Protein AF-A0A151IZ54-F1 (afdb_monomer_lite)

Secondary structure (DSSP, 8-state):
--TT--TTS-----S--BPPPHHHHHHSTT--TT--B-TTGGGS-GGGS-----PPPPP---------------------HHHHHHHHHHHHHHHHHHHHH-TT--HHHHHHHHTTS-TTS-HHHHHHHTT--HHHHHHHHHHHHHH-TTPPPPPPP-PPPPHHHHHHHHHHHH-TTT--

Radius of gyration: 32.18 Å; chains: 1; bounding box: 89×43×93 Å

Structure (mmCIF, N/CA/C/O backbone):
data_AF-A0A151IZ54-F1
#
_entry.id   AF-A0A151IZ54-F1
#
loop_
_atom_site.group_PDB
_atom_site.id
_atom_site.type_symbol
_atom_site.label_atom_id
_atom_site.label_alt_id
_atom_site.label_comp_id
_atom_site.label_asym_id
_atom_site.label_entity_id
_atom_site.label_seq_id
_atom_site.pdbx_PDB_ins_code
_atom_site.Cartn_x
_atom_site.Cartn_y
_atom_site.Cartn_z
_atom_site.occupancy
_atom_site.B_iso_or_equiv
_atom_site.auth_seq_id
_atom_site.auth_comp_id
_atom_site.auth_asym_id
_atom_site.auth_atom_id
_atom_site.pdbx_PDB_model_num
ATOM 1 N N . ALA A 1 1 ? -45.814 5.747 7.451 1.00 55.69 1 ALA A N 1
ATOM 2 C CA . ALA A 1 1 ? -45.753 7.169 7.862 1.00 55.69 1 ALA A CA 1
ATOM 3 C C . ALA A 1 1 ? -44.354 7.478 8.392 1.00 55.69 1 ALA A C 1
ATOM 5 O O . ALA A 1 1 ? -43.689 6.536 8.807 1.00 55.69 1 ALA A O 1
ATOM 6 N N . ASN A 1 2 ? -43.888 8.735 8.336 1.00 57.88 2 ASN A N 1
ATOM 7 C CA . ASN A 1 2 ? -42.573 9.095 8.877 1.00 57.88 2 ASN A CA 1
ATOM 8 C C . ASN A 1 2 ? -42.597 8.978 10.417 1.00 57.88 2 ASN A C 1
ATOM 10 O O . ASN A 1 2 ? -43.407 9.673 11.030 1.00 57.88 2 ASN A O 1
ATOM 14 N N . PRO A 1 3 ? -41.758 8.117 11.016 1.00 58.62 3 PRO A N 1
ATOM 15 C CA . PRO A 1 3 ? -41.703 7.889 12.458 1.00 58.62 3 PRO A CA 1
ATOM 16 C C . PRO A 1 3 ? -41.292 9.123 13.283 1.00 58.62 3 PRO A C 1
ATOM 18 O O . PRO A 1 3 ? -41.660 9.229 14.443 1.00 58.62 3 PRO A O 1
ATOM 21 N N . PHE A 1 4 ? -40.587 10.090 12.690 1.00 63.47 4 PHE A N 1
ATOM 22 C CA . PHE A 1 4 ? -40.070 11.279 13.384 1.00 63.47 4 PHE A CA 1
ATOM 23 C C . PHE A 1 4 ? -41.058 12.458 13.420 1.00 63.47 4 PHE A C 1
ATOM 25 O O . PHE A 1 4 ? -40.652 13.616 13.353 1.00 63.47 4 PHE A O 1
ATOM 32 N N . LYS A 1 5 ? -42.368 12.194 13.447 1.00 59.69 5 LYS A N 1
ATOM 33 C CA . LYS A 1 5 ? -43.366 13.261 13.602 1.00 59.69 5 LYS A CA 1
ATOM 34 C C . LYS A 1 5 ? -43.354 13.752 15.053 1.00 59.69 5 LYS A C 1
ATOM 36 O O . LYS A 1 5 ? -43.977 13.129 15.904 1.00 59.69 5 LYS A O 1
ATOM 41 N N . LEU A 1 6 ? -42.670 14.860 15.326 1.00 58.03 6 LEU A N 1
ATOM 42 C CA . LEU A 1 6 ? -42.892 15.621 16.556 1.00 58.03 6 LEU A CA 1
ATOM 43 C C . LEU A 1 6 ? -44.247 16.338 16.462 1.00 58.03 6 LEU A C 1
ATOM 45 O O . LEU A 1 6 ? -44.642 16.774 15.381 1.00 58.03 6 LEU A O 1
ATOM 49 N N . SER A 1 7 ? -44.964 16.431 17.586 1.00 51.50 7 SER A N 1
ATOM 50 C CA . SER A 1 7 ? -46.343 16.948 17.653 1.00 51.50 7 SER A CA 1
ATOM 51 C C . SER A 1 7 ? -46.488 18.406 17.191 1.00 51.50 7 SER A C 1
ATOM 53 O O . SER A 1 7 ? -47.589 18.820 16.837 1.00 51.50 7 SER A O 1
ATOM 55 N N . GLU A 1 8 ? -45.398 19.176 17.179 1.00 52.22 8 GLU A N 1
ATOM 56 C CA . GLU A 1 8 ? -45.403 20.618 16.889 1.00 52.22 8 GLU A CA 1
ATOM 57 C C . GLU A 1 8 ? -44.803 20.981 15.521 1.00 52.22 8 GLU A C 1
ATOM 59 O O . GLU A 1 8 ? -44.918 22.119 15.069 1.00 52.22 8 GLU A O 1
ATOM 64 N N . GLU A 1 9 ? -44.209 20.022 14.807 1.00 56.72 9 GLU A N 1
ATOM 65 C CA . GLU A 1 9 ? -43.629 20.276 13.490 1.00 56.72 9 GLU A CA 1
ATOM 66 C C . GLU A 1 9 ? -44.530 19.743 12.378 1.00 56.72 9 GLU A C 1
ATOM 68 O O . GLU A 1 9 ? -45.134 18.673 12.488 1.00 56.72 9 GLU A O 1
ATOM 73 N N . LYS A 1 10 ? -44.593 20.471 11.250 1.00 52.53 10 LYS A N 1
ATOM 74 C CA . LYS A 1 10 ? -45.197 19.970 10.007 1.00 52.53 10 LYS A CA 1
ATOM 75 C C . LYS A 1 10 ? -44.484 18.672 9.634 1.00 52.53 10 LYS A C 1
ATOM 77 O O . LYS A 1 10 ? -43.422 18.705 9.011 1.00 52.53 10 LYS A O 1
ATOM 82 N N . GLY A 1 11 ? -45.071 17.544 10.040 1.00 52.69 11 GLY A N 1
ATOM 83 C CA . GLY A 1 11 ? -44.517 16.215 9.841 1.00 52.69 11 GLY A CA 1
ATOM 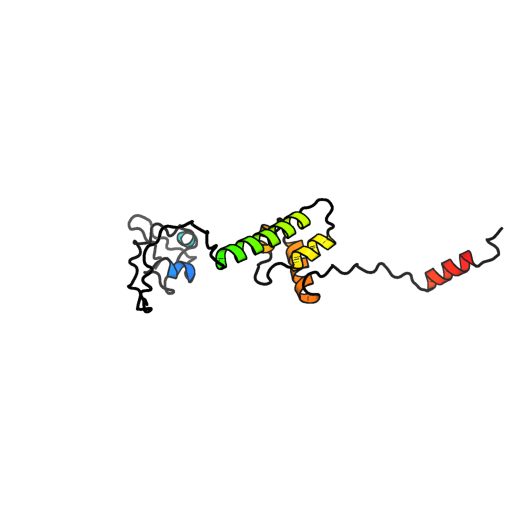84 C C . GLY A 1 11 ? -43.977 16.086 8.426 1.00 52.69 11 GLY A C 1
ATOM 85 O O . GLY A 1 11 ? -44.678 16.406 7.468 1.00 52.69 11 GLY A O 1
ATOM 86 N N . HIS A 1 12 ? -42.713 15.679 8.297 1.00 58.66 12 HIS A N 1
ATOM 87 C CA . HIS A 1 12 ? -42.009 15.670 7.019 1.00 58.66 12 HIS A CA 1
ATOM 88 C C . HIS A 1 12 ? -42.594 14.607 6.076 1.00 58.66 12 HIS A C 1
ATOM 90 O O . HIS A 1 12 ? -42.088 13.487 5.969 1.00 58.66 12 HIS A O 1
ATOM 96 N N . ILE A 1 13 ? -43.690 14.972 5.414 1.00 56.09 13 ILE A N 1
ATOM 97 C CA . ILE A 1 13 ? -44.349 14.249 4.334 1.00 56.09 13 ILE A CA 1
ATOM 98 C C . ILE A 1 13 ? -43.748 14.818 3.049 1.00 56.09 13 ILE A C 1
ATOM 100 O O . ILE A 1 13 ? -44.024 15.951 2.668 1.00 56.09 13 ILE A O 1
ATOM 104 N N . GLY A 1 14 ? -42.850 14.065 2.421 1.00 57.16 14 GLY A N 1
ATOM 105 C CA . GLY A 1 14 ? -42.155 14.485 1.205 1.00 57.16 14 GLY A CA 1
ATOM 106 C C . GLY A 1 14 ? -42.140 13.374 0.164 1.00 57.16 14 GLY A C 1
ATOM 107 O O . GLY A 1 14 ? -42.321 12.211 0.503 1.00 57.16 14 GLY A O 1
ATOM 108 N N . ARG A 1 15 ? -41.904 13.733 -1.102 1.00 57.47 15 ARG A N 1
ATOM 109 C CA . ARG A 1 15 ? -41.846 12.799 -2.244 1.00 57.47 15 ARG A CA 1
ATOM 110 C C . ARG A 1 15 ? -40.668 11.806 -2.165 1.00 57.47 15 ARG A C 1
ATOM 112 O O . ARG A 1 15 ? -40.743 10.736 -2.752 1.00 57.47 15 ARG A O 1
ATOM 119 N N . ASP A 1 16 ? -39.633 12.117 -1.378 1.00 67.00 16 ASP A N 1
ATOM 120 C CA . ASP A 1 16 ? -38.400 11.323 -1.229 1.00 67.00 16 ASP A CA 1
ATOM 121 C C . ASP A 1 16 ? -38.380 10.461 0.042 1.00 67.00 16 ASP A C 1
ATOM 123 O O . ASP A 1 16 ? -37.485 10.563 0.892 1.00 67.00 16 ASP A O 1
ATOM 127 N N . LEU A 1 17 ? -39.392 9.613 0.189 1.00 76.62 17 LEU A N 1
ATOM 128 C CA . LEU A 1 17 ? -39.445 8.614 1.248 1.00 76.62 17 LEU A CA 1
ATOM 129 C C . LEU A 1 17 ? -38.572 7.406 0.891 1.00 76.62 17 LEU A C 1
ATOM 131 O O . LEU A 1 17 ? -38.626 6.885 -0.220 1.00 76.62 17 LEU A O 1
ATOM 135 N N . ARG A 1 18 ? -37.765 6.935 1.847 1.00 76.75 18 ARG A N 1
ATOM 136 C CA . ARG A 1 18 ? -36.860 5.789 1.676 1.00 76.75 18 ARG A CA 1
ATOM 137 C C . ARG A 1 18 ? -36.952 4.845 2.865 1.00 76.75 18 ARG A C 1
ATOM 139 O O . ARG A 1 18 ? -37.277 5.272 3.972 1.00 76.75 18 ARG A O 1
ATOM 146 N N . ARG A 1 19 ? -36.605 3.578 2.640 1.00 81.81 19 ARG A N 1
ATOM 147 C CA . ARG A 1 19 ? -36.490 2.597 3.722 1.00 81.81 19 ARG A CA 1
ATOM 148 C C . ARG A 1 19 ? -35.306 2.940 4.642 1.00 81.81 19 ARG A C 1
ATOM 150 O O . ARG A 1 19 ? -34.250 3.341 4.135 1.00 81.81 19 ARG A O 1
ATOM 157 N N . PRO A 1 20 ? -35.459 2.805 5.969 1.00 79.31 20 PRO A N 1
ATOM 158 C CA . PRO A 1 20 ? -34.366 2.950 6.918 1.00 79.31 20 PRO A CA 1
ATOM 159 C C . PRO A 1 20 ? -33.327 1.841 6.712 1.00 79.31 20 PRO A C 1
ATOM 161 O O . PRO A 1 20 ? -33.632 0.743 6.254 1.00 79.31 20 PRO A O 1
ATOM 164 N N . SER A 1 21 ? -32.065 2.133 7.031 1.00 82.56 21 SER A N 1
ATOM 165 C CA . SER A 1 21 ? -31.018 1.106 7.049 1.00 82.56 21 SER A CA 1
ATOM 166 C C . SER A 1 21 ? -31.161 0.212 8.278 1.00 82.56 21 SER A C 1
ATOM 168 O O . SER A 1 21 ? -31.510 0.723 9.338 1.00 82.56 21 SER A O 1
ATOM 170 N N . LEU A 1 22 ? -30.739 -1.053 8.191 1.00 80.44 22 LEU A N 1
ATOM 171 C CA . LEU A 1 22 ? -30.738 -1.993 9.326 1.00 80.44 22 LEU A CA 1
ATOM 172 C C . LEU A 1 22 ? -30.044 -1.435 10.579 1.00 80.44 22 LEU A C 1
ATOM 174 O O . LEU A 1 22 ? -30.506 -1.637 11.695 1.00 80.44 22 LEU A O 1
ATOM 178 N N . VAL A 1 23 ? -28.959 -0.676 10.398 1.00 81.44 23 VAL A N 1
ATOM 179 C CA . VAL A 1 23 ? -28.243 -0.008 11.500 1.00 81.44 23 VAL A CA 1
ATOM 180 C C . VAL A 1 23 ? -29.134 0.993 12.242 1.00 81.44 23 VAL A C 1
ATOM 182 O O . VAL A 1 23 ? -29.014 1.135 13.451 1.00 81.44 23 VAL A O 1
ATOM 185 N N . LEU A 1 24 ? -30.026 1.680 11.528 1.00 77.00 24 LEU A N 1
ATOM 186 C CA . LEU A 1 24 ? -30.940 2.662 12.109 1.00 77.00 24 LEU A CA 1
ATOM 187 C C . LEU A 1 24 ? -32.103 1.964 12.824 1.00 77.00 24 LEU A C 1
ATOM 189 O O . LEU A 1 24 ? -32.418 2.342 13.945 1.00 77.00 24 LEU A O 1
ATOM 193 N N . CYS A 1 25 ? -32.656 0.902 12.229 1.00 78.94 25 CYS A N 1
ATOM 194 C CA . CYS A 1 25 ? -33.665 0.052 12.873 1.00 78.94 25 CYS A CA 1
ATOM 195 C C . CYS A 1 25 ? -33.149 -0.551 14.187 1.00 78.94 25 CYS A C 1
ATOM 197 O O . CYS A 1 25 ? -33.848 -0.547 15.187 1.00 78.94 25 CYS A O 1
ATOM 199 N N . ARG A 1 26 ? -31.880 -0.981 14.238 1.00 80.88 26 ARG A N 1
ATOM 200 C CA . ARG A 1 26 ? -31.261 -1.488 15.478 1.00 80.88 26 ARG A CA 1
ATOM 201 C C . ARG A 1 26 ? -31.098 -0.431 16.571 1.00 80.88 26 ARG A C 1
ATOM 203 O O . ARG A 1 26 ? -31.023 -0.786 17.740 1.00 80.88 26 ARG A O 1
ATOM 210 N N . LYS A 1 27 ? -30.977 0.847 16.204 1.00 80.12 27 LYS A N 1
ATOM 211 C CA . LYS A 1 27 ? -30.816 1.947 17.167 1.00 80.12 27 LYS A CA 1
ATOM 212 C C . LYS A 1 27 ? -32.147 2.442 17.729 1.00 80.12 27 LYS A C 1
ATOM 214 O O . LYS A 1 27 ? -32.147 3.048 18.792 1.00 80.12 27 LYS A O 1
ATOM 219 N N . ILE A 1 28 ? -33.250 2.219 17.016 1.00 77.06 28 ILE A N 1
ATOM 220 C CA . ILE A 1 28 ? -34.568 2.753 17.357 1.00 77.06 28 ILE A CA 1
ATOM 221 C C . ILE A 1 28 ? -35.519 1.563 17.537 1.00 77.06 28 ILE A C 1
ATOM 223 O O . ILE A 1 28 ? -36.000 1.034 16.536 1.00 77.06 28 ILE A O 1
ATOM 227 N N . PRO A 1 29 ? -35.807 1.141 18.784 1.00 72.69 29 PRO A N 1
ATOM 228 C CA . PRO A 1 29 ? -36.530 -0.105 19.069 1.00 72.69 29 PRO A CA 1
ATOM 229 C C . PRO A 1 29 ? -37.917 -0.221 18.425 1.00 72.69 29 PRO A C 1
ATOM 231 O O . PRO A 1 29 ? -38.388 -1.319 18.169 1.00 72.69 29 PRO A O 1
ATOM 234 N N . TRP A 1 30 ? -38.569 0.910 18.157 1.00 73.81 30 TRP A N 1
ATOM 235 C CA . TRP A 1 30 ? -39.909 0.985 17.573 1.00 73.81 30 TRP A CA 1
ATOM 236 C C . TRP A 1 30 ? -39.897 1.191 16.042 1.00 73.81 30 TRP A C 1
ATOM 238 O O . TRP A 1 30 ? -40.950 1.393 15.435 1.00 73.81 30 TRP A O 1
ATOM 248 N N . MET A 1 31 ? -38.720 1.168 15.393 1.00 75.94 31 MET A N 1
ATOM 249 C CA . MET A 1 31 ? -38.569 1.402 13.952 1.00 75.94 31 MET A CA 1
ATOM 250 C C . MET A 1 31 ? -38.301 0.117 13.156 1.00 75.94 31 MET A C 1
ATOM 252 O O . MET A 1 31 ? -37.159 -0.303 12.973 1.00 75.94 31 MET A O 1
ATOM 256 N N . ASP A 1 32 ? -39.356 -0.401 12.534 1.00 72.56 32 ASP A N 1
ATOM 257 C CA . ASP A 1 32 ? -39.279 -1.551 11.623 1.00 72.56 32 ASP A CA 1
ATOM 258 C C . ASP A 1 32 ? -38.955 -1.185 10.164 1.00 72.56 32 ASP A C 1
ATOM 260 O O . ASP A 1 32 ? -39.127 -0.045 9.726 1.00 72.56 32 ASP A O 1
ATOM 264 N N . GLU A 1 33 ? -38.607 -2.197 9.362 1.00 73.62 33 GLU A N 1
ATOM 265 C CA . GLU A 1 33 ? -38.299 -2.097 7.921 1.00 73.62 33 GLU A CA 1
ATOM 266 C C . GLU A 1 33 ? -39.445 -1.546 7.055 1.00 73.62 33 GLU A C 1
ATOM 268 O O . GLU A 1 33 ? -39.232 -1.108 5.920 1.00 73.62 33 GLU A O 1
ATOM 273 N N . LYS A 1 34 ? -40.671 -1.563 7.585 1.00 75.25 34 LYS A N 1
ATOM 274 C CA . LYS A 1 34 ? -41.877 -1.038 6.930 1.00 75.25 34 LYS A CA 1
ATOM 275 C C . LYS A 1 34 ? -41.994 0.486 7.045 1.00 75.25 34 LYS A C 1
ATOM 277 O O . LYS A 1 34 ? -42.804 1.097 6.345 1.00 75.25 34 LYS A O 1
ATOM 282 N N . HIS A 1 35 ? -41.202 1.114 7.914 1.00 76.81 35 HIS A N 1
ATOM 283 C CA . HIS A 1 35 ? -41.192 2.562 8.066 1.00 76.81 35 HIS A CA 1
ATOM 284 C C . HIS A 1 35 ? -40.484 3.234 6.893 1.00 76.81 35 HIS A C 1
ATOM 286 O O . HIS A 1 35 ? -39.585 2.679 6.269 1.00 76.81 35 HIS A O 1
ATOM 292 N N . MET A 1 36 ? -40.897 4.462 6.589 1.00 79.56 36 MET A N 1
ATOM 293 C CA . MET A 1 36 ? -40.314 5.250 5.510 1.00 79.56 36 MET A CA 1
ATOM 294 C C . MET A 1 36 ? -39.899 6.611 6.049 1.00 79.56 36 MET A C 1
ATOM 296 O O . MET A 1 36 ? -40.712 7.320 6.641 1.00 79.56 36 MET A O 1
ATOM 300 N N . ILE A 1 37 ? -38.638 6.971 5.833 1.00 79.12 37 ILE A N 1
ATOM 301 C CA . ILE A 1 37 ? -38.009 8.183 6.363 1.00 79.12 37 ILE A CA 1
ATOM 302 C C . ILE A 1 37 ? -37.513 9.065 5.217 1.00 79.12 37 ILE A C 1
ATOM 304 O O . ILE A 1 37 ? -37.139 8.571 4.151 1.00 79.12 37 ILE A O 1
ATOM 308 N N . CYS A 1 38 ? -37.498 10.382 5.421 1.00 77.44 38 CYS A N 1
ATOM 309 C CA . CYS A 1 38 ? -36.927 11.306 4.445 1.00 77.44 38 CYS A CA 1
ATOM 310 C C . CYS A 1 38 ? -35.404 11.448 4.630 1.00 77.44 38 CYS A C 1
ATOM 312 O O . CYS A 1 38 ? -34.833 11.080 5.661 1.00 77.44 38 CYS A O 1
ATOM 314 N N . SER A 1 39 ? -34.736 12.036 3.634 1.00 75.44 39 SER A N 1
ATOM 315 C CA . SER A 1 39 ? -33.282 12.274 3.656 1.00 75.44 39 SER A CA 1
ATOM 316 C C . SER A 1 39 ? -32.813 13.110 4.857 1.00 75.44 39 SER A C 1
ATOM 318 O O . SER A 1 39 ? -31.717 12.884 5.369 1.00 75.44 39 SER A O 1
ATOM 320 N N . LYS A 1 40 ? -33.645 14.049 5.333 1.00 72.38 40 LYS A N 1
ATOM 321 C CA . LYS A 1 40 ? -33.336 14.890 6.500 1.00 72.38 40 LYS A CA 1
ATOM 322 C C . LYS A 1 40 ? -33.389 14.083 7.799 1.00 72.38 40 LYS A C 1
ATOM 324 O O . LYS A 1 40 ? -32.403 14.054 8.523 1.00 72.38 40 LYS A O 1
ATOM 329 N N . CYS A 1 41 ? -34.477 13.349 8.036 1.00 74.00 41 CYS A N 1
ATOM 330 C CA . CYS A 1 41 ? -34.655 12.566 9.262 1.00 74.00 41 CYS A CA 1
ATOM 331 C C . CYS A 1 41 ? -33.625 11.440 9.426 1.00 74.00 41 CYS A C 1
ATOM 333 O O . CYS A 1 41 ? -33.272 11.092 10.542 1.00 74.00 41 CYS A O 1
ATOM 335 N N . ARG A 1 42 ? -33.087 10.895 8.326 1.00 73.56 42 ARG A N 1
ATOM 336 C CA . ARG A 1 42 ? -32.012 9.888 8.384 1.00 73.56 42 ARG A CA 1
ATOM 337 C C . ARG A 1 42 ? -30.709 10.421 8.999 1.00 73.56 42 ARG A C 1
ATOM 339 O O . ARG A 1 42 ? -29.890 9.625 9.448 1.00 73.56 42 ARG A O 1
ATOM 346 N N . LYS A 1 43 ? -30.480 11.733 8.928 1.00 71.31 43 LYS A N 1
ATOM 347 C CA . LYS A 1 43 ? -29.245 12.384 9.387 1.00 71.31 43 LYS A CA 1
ATOM 348 C C . LYS A 1 43 ? -29.353 12.945 10.803 1.00 71.31 43 LYS A C 1
ATOM 350 O O . LYS A 1 43 ? -28.365 13.490 11.278 1.00 71.31 43 LYS A O 1
ATOM 355 N N . LEU A 1 44 ? -30.527 12.862 11.429 1.00 68.62 44 LEU A N 1
ATOM 356 C CA . LEU A 1 44 ? -30.691 13.293 12.810 1.00 68.62 44 LEU A CA 1
ATOM 357 C C . LEU A 1 44 ? -29.901 12.358 13.720 1.00 68.62 44 LEU A C 1
ATOM 359 O O . LEU A 1 44 ? -29.917 11.138 13.522 1.00 68.62 44 LEU A O 1
ATOM 363 N N . ASP A 1 45 ? -29.199 12.946 14.682 1.00 59.47 45 ASP A N 1
ATOM 364 C CA . ASP A 1 45 ? -28.475 12.168 15.670 1.00 59.47 45 ASP A CA 1
ATOM 365 C C . ASP A 1 45 ? -29.479 11.470 16.589 1.00 59.47 45 ASP A C 1
ATOM 367 O O . ASP A 1 45 ? -30.434 12.070 17.084 1.00 59.47 45 ASP A O 1
ATOM 371 N N . VAL A 1 46 ? -29.318 10.159 16.738 1.00 60.69 46 VAL A N 1
ATOM 372 C CA . VAL A 1 46 ? -30.356 9.274 17.300 1.00 60.69 46 VAL A CA 1
ATOM 373 C C . VAL A 1 46 ? -30.347 9.298 18.835 1.00 60.69 46 VAL A C 1
ATOM 375 O O . VAL A 1 46 ? -31.189 8.672 19.471 1.00 60.69 46 VAL A O 1
ATOM 378 N N . GLU A 1 47 ? -29.432 10.058 19.436 1.00 58.00 47 GLU A N 1
ATOM 379 C CA . GLU A 1 47 ? -29.249 10.161 20.888 1.00 58.00 47 GLU A CA 1
ATOM 380 C C . GLU A 1 47 ? -30.486 10.710 21.619 1.00 58.00 47 GLU A C 1
ATOM 382 O O . GLU A 1 47 ? -30.688 10.416 22.790 1.00 58.00 47 GLU A O 1
ATOM 387 N N . HIS A 1 48 ? -31.369 11.445 20.934 1.00 54.44 48 HIS A N 1
ATOM 388 C CA . HIS A 1 48 ? -32.632 11.931 21.513 1.00 54.44 48 HIS A CA 1
ATOM 389 C C . HIS A 1 48 ? -33.778 10.905 21.515 1.00 54.44 48 HIS A C 1
ATOM 391 O O . HIS A 1 48 ? -34.807 11.150 22.138 1.00 54.44 48 HIS A O 1
ATOM 397 N N . PHE A 1 49 ? -33.635 9.762 20.836 1.00 55.38 49 PHE A N 1
ATOM 398 C CA . PHE A 1 49 ? -34.698 8.749 20.721 1.00 55.38 49 PHE A CA 1
ATOM 399 C C . PHE A 1 49 ? -34.387 7.446 21.468 1.00 55.38 49 PHE A C 1
ATOM 401 O O . PHE A 1 49 ? -35.177 6.500 21.419 1.00 55.38 49 PHE A O 1
ATOM 408 N N . THR A 1 50 ? -33.245 7.376 22.153 1.00 47.91 50 THR A N 1
ATOM 409 C CA . THR A 1 50 ? -32.862 6.228 22.974 1.00 47.91 50 THR A CA 1
ATOM 410 C C . THR A 1 50 ? -33.407 6.386 24.390 1.00 47.91 50 THR A C 1
ATOM 412 O O . THR A 1 50 ? -32.929 7.214 25.158 1.00 47.91 50 THR A O 1
ATOM 415 N N . VAL A 1 51 ? -34.392 5.563 24.749 1.00 49.06 51 VAL A N 1
ATOM 416 C CA . VAL A 1 51 ? -34.727 5.286 26.155 1.00 49.06 51 VAL A CA 1
ATOM 417 C C . VAL A 1 51 ? -33.522 4.575 26.805 1.00 49.06 51 VAL A C 1
ATOM 419 O O . VAL A 1 51 ? -32.838 3.820 26.101 1.00 49.06 51 VAL A O 1
ATOM 422 N N . PRO A 1 52 ? -33.225 4.784 28.107 1.00 39.91 52 PRO A N 1
ATOM 423 C CA . PRO A 1 52 ? -32.151 4.072 28.798 1.00 39.91 52 PRO A CA 1
ATOM 424 C C . PRO A 1 52 ? -32.278 2.555 28.617 1.00 39.91 52 PRO A C 1
ATOM 426 O O . PRO A 1 52 ? -33.349 1.984 28.818 1.00 39.91 52 PRO A O 1
ATOM 429 N N . LYS A 1 53 ? -31.183 1.901 28.212 1.00 41.69 53 LYS A N 1
ATOM 430 C CA . LYS A 1 53 ? -31.108 0.442 28.064 1.00 41.69 53 LYS A CA 1
ATOM 431 C C . LYS A 1 53 ? -31.389 -0.236 29.409 1.00 41.69 53 LYS A C 1
ATOM 433 O O . LYS A 1 53 ? -30.539 -0.206 30.291 1.00 41.69 53 LYS A O 1
ATOM 438 N N . PHE A 1 54 ? -32.534 -0.902 29.524 1.00 38.62 54 PHE A N 1
ATOM 439 C CA . PHE A 1 54 ? -32.689 -2.035 30.433 1.00 38.62 54 PHE A CA 1
ATOM 440 C C . PHE A 1 54 ? -31.963 -3.223 29.781 1.00 38.62 54 PHE A C 1
ATOM 442 O O . PHE A 1 54 ? -32.331 -3.647 28.683 1.00 38.62 54 PHE A O 1
ATOM 449 N N . LEU A 1 55 ? -30.876 -3.688 30.396 1.00 36.88 55 LEU A N 1
ATOM 450 C CA . LEU A 1 55 ? -30.204 -4.932 30.012 1.00 36.88 55 LEU A CA 1
ATOM 451 C C . LEU A 1 55 ? -31.102 -6.116 30.419 1.00 36.88 55 LEU A C 1
ATOM 453 O O . LEU A 1 55 ? -31.570 -6.128 31.559 1.00 36.88 55 LEU A O 1
ATOM 457 N N . PRO A 1 56 ? -31.378 -7.088 29.530 1.00 39.03 56 PRO A N 1
ATOM 458 C CA . PRO A 1 56 ? -31.976 -8.353 29.937 1.00 39.03 56 PRO A CA 1
ATOM 459 C C . PRO A 1 56 ? -30.966 -9.196 30.741 1.00 39.03 56 PRO A C 1
ATOM 461 O O . PRO A 1 56 ? -29.763 -8.976 30.590 1.00 39.03 56 PRO A O 1
ATOM 464 N N . PRO A 1 57 ? -31.438 -10.138 31.580 1.00 44.12 57 PRO A N 1
ATOM 465 C CA . PRO A 1 57 ? -30.590 -10.935 32.464 1.00 44.12 57 PRO A CA 1
ATOM 466 C C . PRO A 1 57 ? -29.639 -11.838 31.672 1.00 44.12 57 PRO A C 1
ATOM 468 O O . PRO A 1 57 ? -30.037 -12.436 30.675 1.00 44.12 57 PRO A O 1
ATOM 471 N N . GLU A 1 58 ? -28.390 -11.909 32.127 1.00 44.59 58 GLU A N 1
ATOM 472 C CA . GLU A 1 58 ? -27.371 -12.845 31.650 1.00 44.59 58 GLU A CA 1
ATOM 473 C C . GLU A 1 58 ? -27.772 -14.269 32.077 1.00 44.59 58 GLU A C 1
ATOM 475 O O . GLU A 1 58 ? -27.883 -14.540 33.273 1.00 44.59 58 GLU A O 1
ATOM 480 N N . ASP A 1 59 ? -28.008 -15.161 31.114 1.00 38.59 59 ASP A N 1
ATOM 481 C CA . ASP A 1 59 ? -28.183 -16.590 31.376 1.00 38.59 59 ASP A CA 1
ATOM 482 C C . ASP A 1 59 ? -26.811 -17.254 31.602 1.00 38.59 59 ASP A C 1
ATOM 484 O O . ASP A 1 59 ? -25.932 -17.216 30.738 1.00 38.59 59 ASP A O 1
ATOM 488 N N . ASP A 1 60 ? -26.677 -17.843 32.793 1.00 45.41 60 ASP A N 1
ATOM 489 C CA . ASP A 1 60 ? -25.757 -18.887 33.264 1.00 45.41 60 ASP A CA 1
ATOM 490 C C . ASP A 1 60 ? -24.582 -19.296 32.352 1.00 45.41 60 ASP A C 1
ATOM 492 O O . ASP A 1 60 ? -24.681 -20.184 31.500 1.00 45.41 60 ASP A O 1
ATOM 496 N N . ILE A 1 61 ? -23.394 -18.781 32.681 1.00 39.53 61 ILE A N 1
ATOM 497 C CA . ILE A 1 61 ? -22.144 -19.534 32.542 1.00 39.53 61 ILE A CA 1
ATOM 498 C C . ILE A 1 61 ? -21.548 -19.699 33.942 1.00 39.53 61 ILE A C 1
ATOM 500 O O . ILE A 1 61 ? -21.015 -18.760 34.525 1.00 39.53 61 ILE A O 1
ATOM 504 N N . SER A 1 62 ? -21.694 -20.925 34.446 1.00 37.66 62 SER A N 1
ATOM 505 C CA . SER A 1 62 ? -21.088 -21.544 35.629 1.00 37.66 62 SER A CA 1
ATOM 506 C C . SER A 1 62 ? -19.849 -20.829 36.187 1.00 37.66 62 SER A C 1
ATOM 508 O O . SER A 1 62 ? -18.745 -20.949 35.651 1.00 37.66 62 SER A O 1
ATOM 510 N N . THR A 1 63 ? -20.032 -20.140 37.313 1.00 40.47 63 THR A N 1
ATOM 511 C CA . THR A 1 63 ? -18.957 -19.617 38.160 1.00 40.47 63 THR A CA 1
ATOM 512 C C . THR A 1 63 ? -18.412 -20.752 39.027 1.00 40.47 63 THR A C 1
ATOM 514 O O . THR A 1 63 ? -18.971 -21.067 40.073 1.00 40.47 63 THR A O 1
ATOM 517 N N . GLU A 1 64 ? -17.319 -21.383 38.604 1.00 44.19 64 GLU A N 1
ATOM 518 C CA . GLU A 1 64 ? -16.485 -22.172 39.517 1.00 44.19 64 GLU A CA 1
ATOM 519 C C . GLU A 1 64 ? -15.691 -21.181 40.387 1.00 44.19 64 GLU A C 1
ATOM 521 O O . GLU A 1 64 ? -14.794 -20.479 39.913 1.00 44.19 64 GLU A O 1
ATOM 526 N N . GLU A 1 65 ? -16.079 -21.067 41.659 1.00 45.88 65 GLU A N 1
ATOM 527 C CA . GLU A 1 65 ? -15.411 -20.257 42.678 1.00 45.88 65 GLU 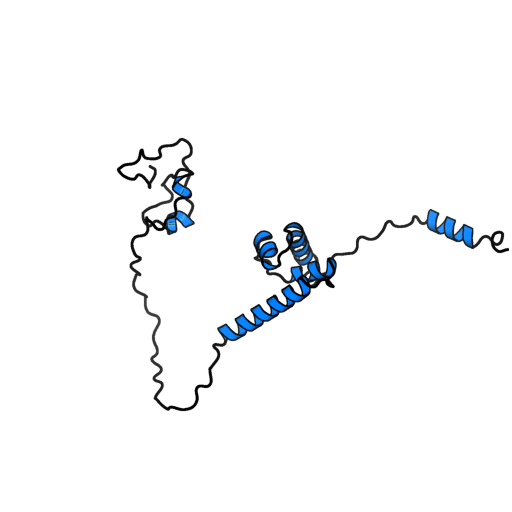A CA 1
ATOM 528 C C . GLU A 1 65 ? -14.004 -20.805 42.970 1.00 45.88 65 GLU A C 1
ATOM 530 O O . GLU A 1 65 ? -13.829 -21.736 43.759 1.00 45.88 65 GLU A O 1
ATOM 535 N N . TYR A 1 66 ? -12.968 -20.194 42.395 1.00 46.00 66 TYR A N 1
ATOM 536 C CA . TYR A 1 66 ? -11.608 -20.378 42.895 1.00 46.00 66 TYR A CA 1
ATOM 537 C C . TYR A 1 66 ? -11.359 -19.401 44.048 1.00 46.00 66 TYR A C 1
ATOM 539 O O . TYR A 1 66 ? -11.112 -18.210 43.849 1.00 46.00 66 TYR A O 1
ATOM 547 N N . ARG A 1 67 ? -11.452 -19.916 45.278 1.00 52.31 67 ARG A N 1
ATOM 548 C CA . ARG A 1 67 ? -10.940 -19.247 46.478 1.00 52.31 67 ARG A CA 1
ATOM 549 C C . ARG A 1 67 ? -9.419 -19.145 46.373 1.00 52.31 67 ARG A C 1
ATOM 551 O O . ARG A 1 67 ? -8.739 -20.163 46.455 1.00 52.31 67 ARG A O 1
ATOM 558 N N . SER A 1 68 ? -8.901 -17.925 46.276 1.00 48.62 68 SER A N 1
ATOM 559 C CA . SER A 1 68 ? -7.502 -17.645 46.592 1.00 48.62 68 SER A CA 1
ATOM 560 C C . SER A 1 68 ? -7.419 -16.935 47.931 1.00 48.62 68 SER A C 1
ATOM 562 O O . SER A 1 68 ? -7.895 -15.814 48.097 1.00 48.62 68 SER A O 1
ATOM 564 N N . ASP A 1 69 ? -6.849 -17.679 48.870 1.00 43.97 69 ASP A N 1
ATOM 565 C CA . ASP A 1 69 ? -6.455 -17.282 50.209 1.00 43.97 69 ASP A CA 1
ATOM 566 C C . ASP A 1 69 ? -5.358 -16.207 50.172 1.00 43.97 69 ASP A C 1
ATOM 568 O O . ASP A 1 69 ? -4.573 -16.108 49.227 1.00 43.97 69 ASP A O 1
ATOM 572 N N . SER A 1 70 ? -5.355 -15.390 51.215 1.00 59.16 70 SER A N 1
ATOM 573 C CA . SER A 1 70 ? -4.502 -14.229 51.409 1.00 59.16 70 SER A CA 1
ATOM 574 C C . SER A 1 70 ? -3.077 -14.638 51.776 1.00 59.16 70 SER A C 1
ATOM 576 O O . SER A 1 70 ? -2.859 -15.244 52.821 1.00 59.16 70 SER A O 1
ATOM 578 N N . SER A 1 71 ? -2.092 -14.171 51.014 1.00 53.56 71 SER A N 1
ATOM 579 C CA . SER A 1 71 ? -0.775 -13.855 51.570 1.00 53.56 71 SER A CA 1
ATOM 580 C C . SER A 1 71 ? -0.152 -12.703 50.791 1.00 53.56 71 SER A C 1
ATOM 582 O O . SER A 1 71 ? 0.045 -12.787 49.579 1.00 53.56 71 SER A O 1
ATOM 584 N N . GLU A 1 72 ? 0.097 -11.618 51.514 1.00 64.50 72 GLU A N 1
ATOM 585 C CA . GLU A 1 72 ? 0.878 -10.460 51.102 1.00 64.50 72 GLU A CA 1
ATOM 586 C C . GLU A 1 72 ? 2.284 -10.929 50.718 1.00 64.50 72 GLU A C 1
ATOM 588 O O . GLU A 1 72 ? 2.977 -11.433 51.588 1.00 64.50 72 GLU A O 1
ATOM 593 N N . ASP A 1 73 ? 2.675 -10.806 49.446 1.00 44.22 73 ASP A N 1
ATOM 594 C CA . ASP A 1 73 ? 4.076 -10.706 49.015 1.00 44.22 73 ASP A CA 1
ATOM 595 C C . ASP A 1 73 ? 4.146 -10.281 47.531 1.00 44.22 73 ASP A C 1
ATOM 597 O O . ASP A 1 73 ? 3.571 -10.921 46.654 1.00 44.22 73 ASP A O 1
ATOM 601 N N . GLU A 1 74 ? 4.829 -9.153 47.292 1.00 52.75 74 GLU A N 1
ATOM 602 C CA . GLU A 1 74 ? 5.374 -8.621 46.027 1.00 52.75 74 GLU A CA 1
ATOM 603 C C . GLU A 1 74 ? 4.532 -8.805 44.744 1.00 52.75 74 GLU A C 1
ATOM 605 O O . GLU A 1 74 ? 4.555 -9.833 44.065 1.00 52.75 74 GLU A O 1
ATOM 610 N N . ALA A 1 75 ? 3.847 -7.727 44.346 1.00 41.75 75 ALA A N 1
ATOM 611 C CA . ALA A 1 75 ? 3.072 -7.632 43.113 1.00 41.75 75 ALA A CA 1
ATOM 612 C C . ALA A 1 75 ? 3.957 -7.746 41.854 1.00 41.75 75 ALA A C 1
ATOM 614 O O . ALA A 1 75 ? 4.311 -6.756 41.214 1.00 41.75 75 ALA A O 1
ATOM 615 N N . VAL A 1 76 ? 4.253 -8.978 41.444 1.00 50.03 76 VAL A N 1
ATOM 616 C CA . VAL A 1 76 ? 4.636 -9.293 40.070 1.00 50.03 76 VAL A CA 1
ATOM 617 C C . VAL A 1 76 ? 3.409 -9.024 39.204 1.00 50.03 76 VAL A C 1
ATOM 619 O O . VAL A 1 76 ? 2.425 -9.761 39.240 1.00 50.03 76 VAL A O 1
ATOM 622 N N . THR A 1 77 ? 3.443 -7.936 38.436 1.00 53.41 77 THR A N 1
ATOM 623 C CA . THR A 1 77 ? 2.434 -7.638 37.420 1.00 53.41 77 THR A CA 1
ATOM 624 C C . THR A 1 77 ? 2.418 -8.766 36.396 1.00 53.41 77 THR A C 1
ATOM 626 O O . THR A 1 77 ? 3.257 -8.822 35.498 1.00 53.41 77 THR A O 1
ATOM 629 N N . ILE A 1 78 ? 1.462 -9.682 36.532 1.00 56.12 78 ILE A N 1
ATOM 630 C CA . ILE A 1 78 ? 1.137 -10.658 35.500 1.00 56.12 78 ILE A CA 1
ATOM 631 C C . ILE A 1 78 ? 0.503 -9.857 34.363 1.00 56.12 78 ILE A C 1
ATOM 633 O O . ILE A 1 78 ? -0.683 -9.528 34.398 1.00 56.12 78 ILE A O 1
ATOM 637 N N . GLU A 1 79 ? 1.312 -9.464 33.379 1.00 58.25 79 GLU A N 1
ATOM 638 C CA . GLU A 1 79 ? 0.793 -8.874 32.152 1.00 58.25 79 GLU A CA 1
ATOM 639 C C . GLU A 1 79 ? -0.200 -9.861 31.537 1.00 58.25 79 GLU A C 1
ATOM 641 O O . GLU A 1 79 ? 0.140 -11.004 31.226 1.00 58.25 79 GLU A O 1
ATOM 646 N N . ASN A 1 80 ? -1.452 -9.431 31.381 1.00 72.75 80 ASN A N 1
ATOM 647 C CA . ASN A 1 80 ? -2.458 -10.220 30.692 1.00 72.75 80 ASN A CA 1
ATOM 648 C C . ASN A 1 80 ? -1.897 -10.592 29.299 1.00 72.75 80 ASN A C 1
ATOM 650 O O . ASN A 1 80 ? -1.547 -9.698 28.524 1.00 72.75 80 ASN A O 1
ATOM 654 N N . PRO A 1 81 ? -1.790 -11.881 28.934 1.00 67.94 81 PRO A N 1
ATOM 655 C CA . PRO A 1 81 ? -1.134 -12.296 27.691 1.00 67.94 81 PRO A CA 1
ATOM 656 C C . PRO A 1 81 ? -1.778 -11.677 26.437 1.00 67.94 81 PRO A C 1
ATOM 658 O O . PRO A 1 81 ? -1.118 -11.499 25.410 1.00 67.94 81 PRO A O 1
ATOM 661 N N . VAL A 1 82 ? -3.055 -11.288 26.527 1.00 73.75 82 VAL A N 1
ATOM 662 C CA . VAL A 1 82 ? -3.776 -10.575 25.465 1.00 73.75 82 VAL A CA 1
ATOM 663 C C . VAL A 1 82 ? -3.233 -9.154 25.262 1.00 73.75 82 VAL A C 1
ATOM 665 O O . VAL A 1 82 ? -3.097 -8.714 24.119 1.00 73.75 82 VAL A O 1
ATOM 668 N N . THR A 1 83 ? -2.875 -8.442 26.335 1.00 83.75 83 THR A N 1
ATOM 669 C CA . THR A 1 83 ? -2.394 -7.055 26.249 1.00 83.75 83 THR A CA 1
ATOM 670 C C . THR A 1 83 ? -0.965 -6.982 25.719 1.00 83.75 83 THR A C 1
ATOM 672 O O . THR A 1 83 ? -0.686 -6.129 24.880 1.00 83.75 83 THR A O 1
ATOM 675 N N . LEU A 1 84 ? -0.090 -7.919 26.104 1.00 90.81 84 LEU A N 1
ATOM 676 C CA . LEU A 1 84 ? 1.292 -7.970 25.607 1.00 90.81 84 LEU A CA 1
ATOM 677 C C . LEU A 1 84 ? 1.357 -8.249 24.098 1.00 90.81 84 LEU A C 1
ATOM 679 O O . LEU A 1 84 ? 2.123 -7.630 23.361 1.00 90.81 84 LEU A O 1
ATOM 683 N N . ARG A 1 85 ? 0.531 -9.173 23.591 1.00 91.69 85 ARG A N 1
ATOM 684 C CA . ARG A 1 85 ? 0.519 -9.455 22.150 1.00 91.69 85 ARG A CA 1
ATOM 685 C C . ARG A 1 85 ? 0.055 -8.243 21.345 1.00 91.69 85 ARG A C 1
ATOM 687 O O . ARG A 1 85 ? 0.571 -7.997 20.254 1.00 91.69 85 ARG A O 1
ATOM 694 N N . GLN A 1 86 ? -0.929 -7.510 21.856 1.00 92.25 86 GLN A N 1
ATOM 695 C CA . GLN A 1 86 ? -1.443 -6.327 21.183 1.00 92.25 86 GLN A CA 1
ATOM 696 C C . GLN A 1 86 ? -0.385 -5.221 21.101 1.00 92.25 86 GLN A C 1
ATOM 698 O O . GLN A 1 86 ? -0.170 -4.686 20.013 1.00 92.25 86 GLN A O 1
ATOM 703 N N . THR A 1 87 ? 0.326 -4.937 22.195 1.00 93.38 87 THR A N 1
ATOM 704 C CA . THR A 1 87 ? 1.387 -3.917 22.214 1.00 93.38 87 THR A CA 1
ATOM 705 C C . THR A 1 87 ? 2.534 -4.268 21.267 1.00 93.38 87 THR A C 1
ATOM 707 O O . THR A 1 87 ? 2.954 -3.422 20.483 1.00 93.38 87 THR A O 1
ATOM 710 N N . GLN A 1 88 ? 2.969 -5.532 21.237 1.00 94.62 88 GLN A N 1
ATOM 711 C CA . GLN A 1 88 ? 3.990 -6.010 20.292 1.00 94.62 88 GLN A CA 1
ATOM 712 C C . GLN A 1 88 ? 3.570 -5.818 18.826 1.00 94.62 88 GLN A C 1
ATOM 714 O O . GLN A 1 88 ? 4.370 -5.418 17.980 1.00 94.62 88 GLN A O 1
ATOM 719 N N . LEU A 1 89 ? 2.305 -6.096 18.492 1.00 93.81 89 LEU A N 1
ATOM 720 C CA . LEU A 1 89 ? 1.794 -5.898 17.132 1.00 93.81 89 LEU A CA 1
ATOM 721 C C . LEU A 1 89 ? 1.693 -4.412 16.769 1.00 93.81 89 LEU A C 1
ATOM 723 O O . LEU A 1 89 ? 2.003 -4.035 15.637 1.00 93.81 89 LEU A O 1
ATOM 727 N N . GLU A 1 90 ? 1.276 -3.571 17.712 1.00 93.56 90 GLU A N 1
ATOM 728 C CA . GLU A 1 90 ? 1.243 -2.120 17.534 1.00 93.56 90 GLU A CA 1
ATOM 729 C C . GLU A 1 90 ? 2.651 -1.553 17.320 1.00 93.56 90 GLU A C 1
ATOM 731 O O . GLU A 1 90 ? 2.844 -0.746 16.408 1.00 93.56 90 GLU A O 1
ATOM 736 N N . GLU A 1 91 ? 3.648 -2.041 18.061 1.00 96.12 91 GLU A N 1
ATOM 737 C CA . GLU A 1 91 ? 5.058 -1.689 17.878 1.00 96.12 91 GLU A CA 1
ATOM 738 C C . GLU A 1 91 ? 5.565 -2.092 16.486 1.00 96.12 91 GLU A C 1
ATOM 740 O O . GLU A 1 91 ? 6.133 -1.269 15.762 1.00 96.12 91 GLU A O 1
ATOM 745 N N . MET A 1 92 ? 5.294 -3.327 16.049 1.00 95.44 92 MET A N 1
ATOM 746 C CA . MET A 1 92 ? 5.652 -3.789 14.702 1.00 95.44 92 MET A CA 1
ATOM 747 C C . MET A 1 92 ? 5.049 -2.890 13.613 1.00 95.44 92 MET A C 1
ATOM 749 O O . MET A 1 92 ? 5.738 -2.500 12.666 1.00 95.44 92 MET A O 1
ATOM 753 N N . VAL A 1 93 ? 3.769 -2.525 13.741 1.00 94.00 93 VAL A N 1
ATOM 754 C CA . VAL A 1 93 ? 3.102 -1.607 12.804 1.00 94.00 93 VAL A CA 1
ATOM 755 C C . VAL A 1 93 ? 3.707 -0.203 12.883 1.00 94.00 93 VAL A C 1
ATOM 757 O O . VAL A 1 93 ? 3.889 0.440 11.845 1.00 94.00 93 VAL A O 1
ATOM 760 N N . GLY A 1 94 ? 4.058 0.265 14.081 1.00 94.94 94 GLY A N 1
ATOM 761 C CA . GLY A 1 94 ? 4.769 1.521 14.308 1.00 94.94 94 GLY A CA 1
ATOM 762 C C . GLY A 1 94 ? 6.092 1.572 13.546 1.00 94.94 94 GLY A C 1
ATOM 763 O O . GLY A 1 94 ? 6.315 2.495 12.761 1.00 94.94 94 GLY A O 1
ATOM 764 N N . ASN A 1 95 ? 6.913 0.530 13.666 1.00 95.81 95 ASN A N 1
ATOM 765 C CA . ASN A 1 95 ? 8.196 0.412 12.971 1.00 95.81 95 ASN A CA 1
ATOM 766 C C . ASN A 1 95 ? 8.036 0.432 11.441 1.00 95.81 95 ASN A C 1
ATOM 768 O O . ASN A 1 95 ? 8.791 1.108 10.735 1.00 95.81 95 ASN A O 1
ATOM 772 N N . LEU A 1 96 ? 7.001 -0.228 10.910 1.00 95.12 96 LEU A N 1
ATOM 773 C CA . LEU A 1 96 ? 6.682 -0.176 9.479 1.00 95.12 96 LEU 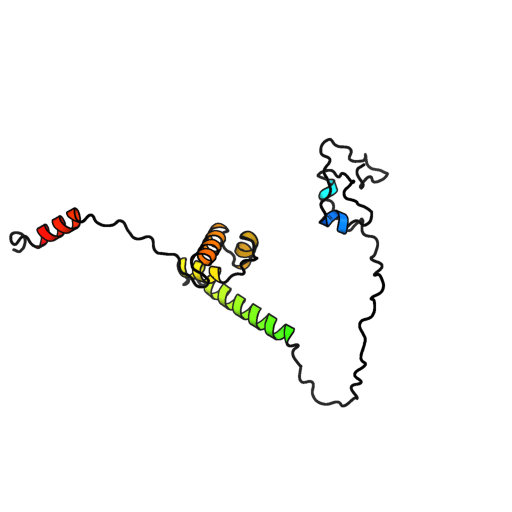A CA 1
ATOM 774 C C . LEU A 1 96 ? 6.271 1.232 9.026 1.00 95.12 96 LEU A C 1
ATOM 776 O O . LEU A 1 96 ? 6.686 1.677 7.954 1.00 95.12 96 LEU A O 1
ATOM 780 N N . LYS A 1 97 ? 5.486 1.957 9.832 1.00 95.12 97 LYS A N 1
ATOM 781 C CA . LYS A 1 97 ? 5.094 3.346 9.538 1.00 95.12 97 LYS A CA 1
ATOM 782 C C . LYS A 1 97 ? 6.280 4.307 9.595 1.00 95.12 97 LYS A C 1
ATOM 784 O O . LYS A 1 97 ? 6.360 5.205 8.751 1.00 95.12 97 LYS A O 1
ATOM 789 N N . LEU A 1 98 ? 7.204 4.102 10.534 1.00 95.94 98 LEU A N 1
ATOM 790 C CA . LEU A 1 98 ? 8.453 4.861 10.623 1.00 95.94 98 LEU A CA 1
ATOM 791 C C . LEU A 1 98 ? 9.283 4.663 9.355 1.00 95.94 98 LEU A C 1
ATOM 793 O O . LEU A 1 98 ? 9.598 5.637 8.671 1.00 95.94 98 LEU A O 1
ATOM 797 N N . LYS A 1 99 ? 9.536 3.407 8.964 1.00 95.44 99 LYS A N 1
ATOM 798 C CA . LYS A 1 99 ? 10.265 3.110 7.725 1.00 95.44 99 LYS A CA 1
ATOM 799 C C . LYS A 1 99 ? 9.545 3.658 6.494 1.00 95.44 99 LYS A C 1
ATOM 801 O O . LYS A 1 99 ? 10.190 4.173 5.589 1.00 95.44 99 LYS A O 1
ATOM 806 N N . PHE A 1 100 ? 8.219 3.587 6.441 1.00 95.88 100 PHE A N 1
ATOM 807 C CA . PHE A 1 100 ? 7.437 4.122 5.327 1.00 95.88 100 PHE A CA 1
ATOM 808 C C . PHE A 1 100 ? 7.589 5.645 5.166 1.00 95.88 100 PHE A C 1
ATOM 810 O O . PHE A 1 100 ? 7.686 6.143 4.037 1.00 95.88 100 PHE A O 1
ATOM 817 N N . SER A 1 101 ? 7.604 6.367 6.288 1.00 95.31 101 SER A N 1
ATOM 818 C CA . SER A 1 101 ? 7.636 7.834 6.338 1.00 95.31 101 SER A CA 1
ATOM 819 C C . SER A 1 101 ? 9.046 8.419 6.226 1.00 95.31 101 SER A C 1
ATOM 821 O O . SER A 1 101 ? 9.183 9.608 5.949 1.00 95.31 101 SER A O 1
ATOM 823 N N . ASP A 1 102 ? 10.083 7.596 6.395 1.00 96.12 102 ASP A N 1
ATOM 824 C CA . ASP A 1 102 ? 11.479 7.987 6.207 1.00 96.12 102 ASP A CA 1
ATOM 825 C C . ASP A 1 102 ? 11.703 8.601 4.807 1.00 96.12 102 ASP A C 1
ATOM 827 O O . ASP A 1 102 ? 11.174 8.145 3.779 1.00 96.12 102 ASP A O 1
ATOM 831 N N . SER A 1 103 ? 12.488 9.679 4.779 1.00 93.56 103 SER A N 1
ATOM 832 C CA . SER A 1 103 ? 12.861 10.414 3.572 1.00 93.56 103 SER A CA 1
ATOM 833 C C . SER A 1 103 ? 13.731 9.576 2.638 1.00 93.56 103 SER A C 1
ATOM 835 O O . SER A 1 103 ? 13.651 9.745 1.421 1.00 93.56 103 SER A O 1
ATOM 837 N N . LYS A 1 104 ? 14.503 8.632 3.190 1.00 95.56 104 LYS A N 1
ATOM 838 C CA . LYS A 1 104 ? 15.354 7.713 2.424 1.00 95.56 104 LYS A CA 1
ATOM 839 C C . LYS A 1 104 ? 14.569 6.584 1.757 1.00 95.56 104 LYS A C 1
ATOM 841 O O . LYS A 1 104 ? 15.102 5.923 0.870 1.00 95.56 104 LYS A O 1
ATOM 846 N N . THR A 1 105 ? 13.318 6.359 2.155 1.00 95.00 105 THR A N 1
ATOM 847 C CA . THR A 1 105 ? 12.515 5.248 1.641 1.00 95.00 105 THR A CA 1
ATOM 848 C C . THR A 1 105 ? 11.962 5.567 0.259 1.00 95.00 105 THR A C 1
ATOM 850 O O . THR A 1 105 ? 11.179 6.500 0.047 1.00 95.00 105 THR A O 1
ATOM 853 N N . THR A 1 106 ? 12.348 4.739 -0.703 1.00 95.06 106 THR A N 1
ATOM 854 C CA . THR A 1 106 ? 11.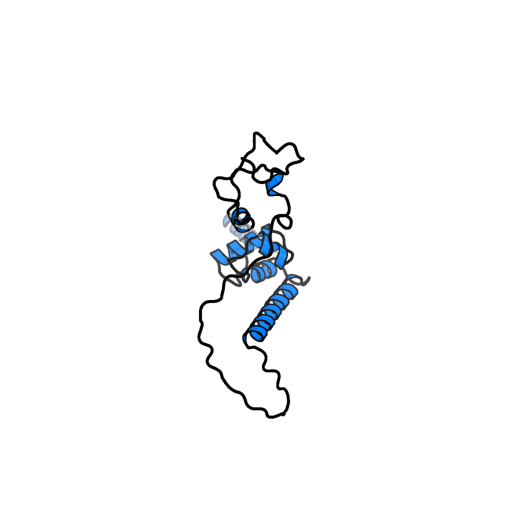952 4.848 -2.101 1.00 95.06 106 THR A CA 1
ATOM 855 C C . THR A 1 106 ? 10.475 4.515 -2.298 1.00 95.06 106 THR A C 1
ATOM 857 O O . THR A 1 106 ? 9.811 3.861 -1.490 1.00 95.06 106 THR A O 1
ATOM 860 N N . ARG A 1 107 ? 9.928 4.914 -3.450 1.00 93.75 107 ARG A N 1
ATOM 861 C CA . ARG A 1 107 ? 8.548 4.574 -3.824 1.00 93.75 107 ARG A CA 1
ATOM 862 C C . ARG A 1 107 ? 8.307 3.059 -3.877 1.00 93.75 107 ARG A C 1
ATOM 864 O O . ARG A 1 107 ? 7.209 2.618 -3.541 1.00 93.75 107 ARG A O 1
ATOM 871 N N . ALA A 1 108 ? 9.295 2.287 -4.328 1.00 94.38 108 ALA A N 1
ATOM 872 C CA . ALA A 1 108 ? 9.187 0.837 -4.441 1.00 94.38 108 ALA A CA 1
ATOM 873 C C . ALA A 1 108 ? 9.139 0.174 -3.059 1.00 94.38 108 ALA A C 1
ATOM 875 O O . ALA A 1 108 ? 8.246 -0.631 -2.810 1.00 94.38 108 ALA A O 1
ATOM 876 N N . GLU A 1 109 ? 10.011 0.588 -2.139 1.00 95.69 109 GLU A N 1
ATOM 877 C CA . GLU A 1 109 ? 9.993 0.120 -0.748 1.00 95.69 109 GLU A CA 1
ATOM 878 C C . GLU A 1 109 ? 8.697 0.509 -0.037 1.00 95.69 109 GLU A C 1
ATOM 880 O O . GLU A 1 109 ? 8.090 -0.321 0.632 1.00 95.69 109 GLU A O 1
ATOM 885 N N . ARG A 1 110 ? 8.205 1.739 -0.241 1.00 96.06 110 ARG A N 1
ATOM 886 C CA . ARG A 1 110 ? 6.898 2.155 0.286 1.00 96.06 110 ARG A CA 1
ATOM 887 C C . ARG A 1 110 ? 5.778 1.242 -0.206 1.00 96.06 110 ARG A C 1
ATOM 889 O O . ARG A 1 110 ? 4.919 0.867 0.579 1.00 96.06 110 ARG A O 1
ATOM 896 N N . LEU A 1 111 ? 5.769 0.872 -1.487 1.00 95.75 111 LEU A N 1
ATOM 897 C CA . LEU A 1 111 ? 4.787 -0.079 -2.018 1.00 95.75 111 LEU A CA 1
ATOM 898 C C . LEU A 1 111 ? 4.939 -1.472 -1.400 1.00 95.75 111 LEU A C 1
ATOM 900 O O . LEU A 1 111 ? 3.924 -2.064 -1.047 1.00 95.75 111 LEU A O 1
ATOM 904 N N . CYS A 1 112 ? 6.174 -1.943 -1.230 1.00 96.25 112 CYS A N 1
ATOM 905 C CA . CYS A 1 112 ? 6.489 -3.218 -0.594 1.00 96.25 112 CYS A CA 1
ATOM 906 C C . CYS A 1 112 ? 5.968 -3.270 0.852 1.00 96.25 112 CYS A C 1
ATOM 908 O O . CYS A 1 112 ? 5.187 -4.158 1.182 1.00 96.25 112 CYS A O 1
ATOM 910 N N . ILE A 1 113 ? 6.265 -2.260 1.678 1.00 96.56 113 ILE A N 1
ATOM 911 C CA . ILE A 1 113 ? 5.759 -2.148 3.061 1.00 96.56 113 ILE A CA 1
ATOM 912 C C . ILE A 1 113 ? 4.228 -2.201 3.095 1.00 96.56 113 ILE A C 1
ATOM 914 O O . ILE A 1 113 ? 3.628 -2.893 3.914 1.00 96.56 113 ILE A O 1
ATOM 918 N N . LEU A 1 114 ? 3.576 -1.496 2.171 1.00 95.56 114 LEU A N 1
ATOM 919 C CA . LEU A 1 114 ? 2.120 -1.457 2.107 1.00 95.56 114 LEU A CA 1
ATOM 920 C C . LEU A 1 114 ? 1.492 -2.823 1.771 1.00 95.56 114 LEU A C 1
ATOM 922 O O . LEU A 1 114 ? 0.342 -3.053 2.135 1.00 95.56 114 LEU A O 1
ATOM 926 N N . THR A 1 115 ? 2.207 -3.753 1.131 1.00 96.44 115 THR A N 1
ATOM 927 C CA . THR A 1 115 ? 1.660 -5.096 0.841 1.00 96.44 115 THR A CA 1
ATOM 928 C C . THR A 1 115 ? 1.401 -5.947 2.088 1.00 96.44 115 THR A C 1
ATOM 930 O O . THR A 1 115 ? 0.641 -6.908 2.008 1.00 96.44 115 THR A O 1
ATOM 933 N N . ILE A 1 116 ? 1.979 -5.579 3.236 1.00 95.12 116 ILE A N 1
ATOM 934 C CA . ILE A 1 116 ? 1.811 -6.266 4.529 1.00 95.12 116 ILE A CA 1
ATOM 935 C C . ILE A 1 116 ? 0.438 -5.980 5.147 1.00 95.12 116 ILE A C 1
ATOM 937 O O . ILE A 1 116 ? -0.054 -6.742 5.978 1.00 95.12 116 ILE A O 1
ATOM 941 N N . ALA A 1 117 ? -0.193 -4.867 4.769 1.00 92.12 117 ALA A N 1
ATOM 942 C CA . ALA A 1 117 ? -1.428 -4.436 5.399 1.00 92.12 117 ALA A CA 1
ATOM 943 C C . ALA A 1 117 ? -2.571 -5.459 5.201 1.00 92.12 117 ALA A C 1
ATOM 945 O O . ALA A 1 117 ? -2.674 -6.080 4.137 1.00 92.12 117 ALA A O 1
ATOM 946 N N . PRO A 1 118 ? -3.483 -5.601 6.183 1.00 92.38 118 PRO A N 1
ATOM 947 C CA . PRO A 1 118 ? -4.545 -6.600 6.126 1.00 92.38 118 PRO A CA 1
ATOM 948 C C . PRO A 1 118 ? -5.423 -6.482 4.875 1.00 92.38 118 PRO A C 1
ATOM 950 O O . PRO A 1 118 ? -5.908 -5.401 4.522 1.00 92.38 118 PRO A O 1
ATOM 953 N N . SER A 1 119 ? -5.718 -7.619 4.241 1.00 89.81 119 SER A N 1
ATOM 954 C CA . SER A 1 119 ? -6.572 -7.696 3.044 1.00 89.81 119 SER A CA 1
ATOM 955 C C . SER A 1 119 ? -7.991 -7.160 3.286 1.00 89.81 119 SER A C 1
ATOM 957 O O . SER A 1 119 ? -8.596 -6.572 2.377 1.00 89.81 119 SER A O 1
ATOM 959 N N . SER A 1 120 ? -8.474 -7.284 4.529 1.00 93.12 120 SER A N 1
ATOM 960 C CA . SER A 1 120 ? -9.772 -6.802 5.017 1.00 93.12 120 SER A CA 1
ATOM 961 C C . SER A 1 120 ? -9.913 -5.277 5.013 1.00 93.12 120 SER A C 1
ATOM 963 O O . SER A 1 120 ? -11.028 -4.755 5.069 1.00 93.12 120 SER A O 1
ATOM 965 N N . TRP A 1 121 ? -8.815 -4.521 4.926 1.00 94.12 121 TRP A N 1
ATOM 966 C CA . TRP A 1 121 ? -8.884 -3.063 4.934 1.00 94.12 121 TRP A CA 1
ATOM 967 C C . TRP A 1 121 ? -9.362 -2.505 3.594 1.00 94.12 121 TRP A C 1
ATOM 969 O O . TRP A 1 121 ? -8.896 -2.885 2.515 1.00 94.12 121 TRP A O 1
ATOM 979 N N . SER A 1 122 ? -10.264 -1.525 3.655 1.00 94.25 122 SER A N 1
ATOM 980 C CA . SER A 1 122 ? -10.619 -0.724 2.482 1.00 94.25 122 SER A CA 1
ATOM 981 C C . SER A 1 122 ? -9.451 0.172 2.062 1.00 94.25 122 SER A C 1
ATOM 983 O O . SER A 1 122 ? -8.669 0.614 2.904 1.00 94.25 122 SER A O 1
ATOM 985 N N . GLU A 1 123 ? -9.373 0.525 0.774 1.00 94.44 123 GLU A N 1
ATOM 986 C CA . GLU A 1 123 ? -8.351 1.454 0.256 1.00 94.44 123 GLU A CA 1
ATOM 987 C C . GLU A 1 123 ? -8.339 2.791 1.020 1.00 94.44 123 GLU A C 1
ATOM 989 O O . GLU A 1 123 ? -7.291 3.409 1.186 1.00 94.44 123 GLU A O 1
ATOM 994 N N . ARG A 1 124 ? -9.502 3.236 1.522 1.00 94.88 124 ARG A N 1
ATOM 995 C CA . ARG A 1 124 ? -9.627 4.457 2.329 1.00 94.88 124 ARG A CA 1
ATOM 996 C C . ARG A 1 124 ? -9.019 4.290 3.721 1.00 94.88 124 ARG A C 1
ATOM 998 O O . ARG A 1 124 ? -8.294 5.184 4.146 1.00 94.88 124 ARG A O 1
ATOM 1005 N N . LYS A 1 125 ? -9.315 3.188 4.425 1.00 94.38 125 LYS A N 1
ATOM 1006 C CA . LYS A 1 125 ? -8.731 2.914 5.752 1.00 94.38 125 LYS A CA 1
ATOM 1007 C C . LYS A 1 125 ? -7.216 2.796 5.639 1.00 94.38 125 LYS A C 1
ATOM 1009 O O . LYS A 1 125 ? -6.491 3.468 6.353 1.00 94.38 125 LYS A O 1
ATOM 1014 N N . PHE A 1 126 ? -6.772 2.027 4.658 1.00 91.38 126 PHE A N 1
ATOM 1015 C CA . PHE A 1 126 ? -5.374 1.817 4.322 1.00 91.38 126 PHE A CA 1
ATOM 1016 C C . PHE A 1 126 ? -4.625 3.134 4.072 1.00 91.38 126 PHE A C 1
ATOM 1018 O O . PHE A 1 126 ? -3.574 3.381 4.657 1.00 91.38 126 PHE A O 1
ATOM 1025 N N . ALA A 1 127 ? -5.194 4.005 3.232 1.00 94.31 127 ALA A N 1
ATOM 1026 C CA . ALA A 1 127 ? -4.636 5.321 2.940 1.00 94.31 127 ALA A CA 1
ATOM 1027 C C . ALA A 1 127 ? -4.543 6.212 4.187 1.00 94.31 127 ALA A C 1
ATOM 1029 O O . ALA A 1 127 ? -3.551 6.912 4.356 1.00 94.31 127 ALA A O 1
ATOM 1030 N N . LYS A 1 128 ? -5.559 6.170 5.059 1.00 94.94 128 LYS A N 1
ATOM 1031 C CA . LYS A 1 128 ? -5.576 6.927 6.315 1.00 94.94 128 LYS A CA 1
ATOM 1032 C C . LYS A 1 128 ? -4.503 6.429 7.288 1.00 94.94 128 LYS A C 1
ATOM 1034 O O . LYS A 1 128 ? -3.796 7.246 7.85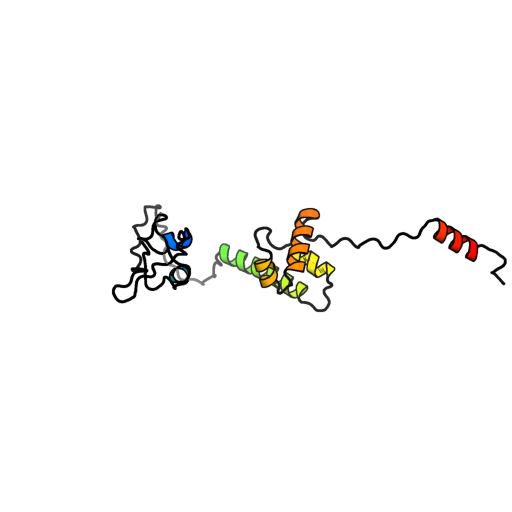7 1.00 94.94 128 LYS A O 1
ATOM 1039 N N . GLU A 1 129 ? -4.369 5.114 7.439 1.00 94.25 129 GLU A N 1
ATOM 1040 C CA . GLU A 1 129 ? -3.478 4.493 8.426 1.00 94.25 129 GLU A CA 1
ATOM 1041 C C . GLU A 1 129 ? -1.991 4.762 8.154 1.00 94.25 129 GLU A C 1
ATOM 1043 O O . GLU A 1 129 ? -1.224 5.013 9.079 1.00 94.25 129 GLU A O 1
ATOM 1048 N N . PHE A 1 130 ? -1.597 4.727 6.877 1.00 93.38 130 PHE A N 1
ATOM 1049 C CA . PHE A 1 130 ? -0.219 4.957 6.429 1.00 93.38 130 PHE A CA 1
ATOM 1050 C C . PHE A 1 130 ? 0.018 6.375 5.880 1.00 93.38 130 PHE A C 1
ATOM 1052 O O . PHE A 1 130 ? 1.085 6.648 5.341 1.00 93.38 130 PHE A O 1
ATOM 1059 N N . GLY A 1 131 ? -0.975 7.271 5.939 1.00 93.88 131 GLY A N 1
ATOM 1060 C CA . GLY A 1 131 ? -0.839 8.641 5.428 1.00 93.88 131 GLY A CA 1
ATOM 1061 C C . GLY A 1 131 ? -0.504 8.718 3.931 1.00 93.88 131 GLY A C 1
ATOM 1062 O O . GLY A 1 131 ? 0.292 9.551 3.508 1.00 93.88 131 GLY A O 1
ATOM 1063 N N . THR A 1 132 ? -1.075 7.834 3.108 1.00 94.62 132 THR A N 1
ATOM 1064 C CA . THR A 1 132 ? -0.752 7.742 1.676 1.00 94.62 132 THR A CA 1
ATOM 1065 C C . THR A 1 132 ? -1.923 8.076 0.754 1.00 94.62 132 THR A C 1
ATOM 1067 O O . THR A 1 132 ? -3.082 8.152 1.156 1.00 94.62 132 THR A O 1
ATOM 1070 N N . SER A 1 133 ? -1.637 8.250 -0.538 1.00 96.38 133 SER A N 1
ATOM 1071 C CA . SER A 1 133 ? -2.675 8.408 -1.555 1.00 96.38 133 SER A CA 1
ATOM 1072 C C . SER A 1 133 ? -3.465 7.107 -1.751 1.00 96.38 133 SER A C 1
ATOM 1074 O O . SER A 1 133 ? -2.900 6.010 -1.783 1.00 96.38 133 SER A O 1
ATOM 1076 N N . ARG A 1 134 ? -4.774 7.222 -2.015 1.00 96.12 134 ARG A N 1
ATOM 1077 C CA . ARG A 1 134 ? -5.621 6.058 -2.352 1.00 96.12 134 ARG A CA 1
ATOM 1078 C C . ARG A 1 134 ? -5.092 5.272 -3.552 1.00 96.12 134 ARG A C 1
ATOM 1080 O O . ARG A 1 134 ? -5.198 4.052 -3.584 1.00 96.12 134 ARG A O 1
ATOM 1087 N N . ARG A 1 135 ? -4.479 5.959 -4.523 1.00 96.19 135 ARG A N 1
ATOM 1088 C CA . ARG A 1 135 ? -3.856 5.319 -5.689 1.00 96.19 135 ARG A CA 1
ATOM 1089 C C . ARG A 1 135 ? -2.740 4.362 -5.271 1.00 96.19 135 ARG A C 1
ATOM 1091 O O . ARG A 1 135 ? -2.660 3.271 -5.821 1.00 96.19 135 ARG A O 1
ATOM 1098 N N . MET A 1 136 ? -1.895 4.753 -4.319 1.00 95.50 136 MET A N 1
ATOM 1099 C CA . MET A 1 136 ? -0.798 3.906 -3.850 1.00 95.50 136 MET A CA 1
ATOM 1100 C C . MET A 1 136 ? -1.314 2.708 -3.053 1.00 95.50 136 MET A C 1
ATOM 1102 O O . MET A 1 136 ? -0.867 1.596 -3.303 1.00 95.50 136 MET A O 1
ATOM 1106 N N . ALA A 1 137 ? -2.328 2.915 -2.206 1.00 96.12 137 ALA A N 1
ATOM 1107 C CA . ALA A 1 137 ? -3.026 1.830 -1.516 1.00 96.12 137 ALA A CA 1
ATOM 1108 C C . ALA A 1 137 ? -3.629 0.814 -2.503 1.00 96.12 137 ALA A C 1
ATOM 1110 O O . ALA A 1 137 ? -3.422 -0.388 -2.366 1.00 96.12 137 ALA A O 1
ATOM 1111 N N . LYS A 1 138 ? -4.306 1.289 -3.557 1.00 95.94 138 LYS A N 1
ATOM 1112 C CA . LYS A 1 138 ? -4.863 0.435 -4.617 1.00 95.94 138 LYS A CA 1
ATOM 1113 C C . LYS A 1 138 ? -3.790 -0.377 -5.345 1.00 95.94 138 LYS A C 1
ATOM 1115 O O . LYS A 1 138 ? -3.994 -1.556 -5.627 1.00 95.94 138 LYS A O 1
ATOM 1120 N N . VAL A 1 139 ? -2.653 0.249 -5.661 1.00 95.50 139 VAL A N 1
ATOM 1121 C CA . VAL A 1 139 ? -1.520 -0.437 -6.303 1.00 95.50 139 VAL A CA 1
ATOM 1122 C C . VAL A 1 139 ? -0.925 -1.485 -5.369 1.00 95.50 139 VAL A C 1
ATOM 1124 O O . VAL A 1 139 ? -0.734 -2.609 -5.811 1.00 95.50 139 VAL A O 1
ATOM 1127 N N . ALA A 1 140 ? -0.698 -1.161 -4.095 1.00 95.81 140 ALA A N 1
ATOM 1128 C CA . ALA A 1 140 ? -0.160 -2.101 -3.114 1.00 95.81 140 ALA A CA 1
ATOM 1129 C C . ALA A 1 140 ? -1.091 -3.300 -2.884 1.00 95.81 140 ALA A C 1
ATOM 1131 O O . ALA A 1 140 ? -0.627 -4.432 -2.907 1.00 95.81 140 ALA A O 1
ATOM 1132 N N . LYS A 1 141 ? -2.411 -3.082 -2.760 1.00 95.31 141 LYS A N 1
ATOM 1133 C CA . LYS A 1 141 ? -3.381 -4.187 -2.663 1.00 95.31 141 LYS A CA 1
ATOM 1134 C C . LYS A 1 141 ? -3.330 -5.095 -3.887 1.00 95.31 141 LYS A C 1
ATOM 1136 O O . LYS A 1 141 ? -3.310 -6.309 -3.737 1.00 95.31 141 LYS A O 1
ATOM 1141 N N . ARG A 1 142 ? -3.285 -4.513 -5.091 1.00 94.88 142 ARG A N 1
ATOM 1142 C CA . ARG A 1 142 ? -3.148 -5.293 -6.328 1.00 94.88 142 ARG A CA 1
ATOM 1143 C C . ARG A 1 142 ? -1.847 -6.090 -6.334 1.00 94.88 142 ARG A C 1
ATOM 1145 O O . ARG A 1 142 ? -1.889 -7.273 -6.633 1.00 94.88 142 ARG A O 1
ATOM 1152 N N . LEU A 1 143 ? -0.737 -5.442 -5.984 1.00 95.56 143 LEU A N 1
ATOM 1153 C CA . LEU A 1 143 ? 0.586 -6.053 -5.929 1.00 95.56 143 LEU A CA 1
ATOM 1154 C C . LEU A 1 143 ? 0.587 -7.249 -4.969 1.00 95.56 143 LEU A C 1
ATOM 1156 O O . LEU A 1 143 ? 0.948 -8.344 -5.384 1.00 95.56 143 LEU A O 1
ATOM 1160 N N . ALA A 1 144 ? 0.042 -7.072 -3.762 1.00 95.81 144 ALA A N 1
ATOM 1161 C CA . ALA A 1 144 ? -0.116 -8.130 -2.770 1.00 95.81 144 ALA A CA 1
ATOM 1162 C C . ALA A 1 144 ? -0.977 -9.300 -3.272 1.00 95.81 144 ALA A C 1
ATOM 1164 O O . ALA A 1 144 ? -0.633 -10.454 -3.050 1.00 95.81 144 ALA A O 1
ATOM 1165 N N . SER A 1 145 ? -2.073 -9.023 -3.989 1.00 94.19 145 SER A N 1
ATOM 1166 C CA . SER A 1 145 ? -2.916 -10.076 -4.576 1.00 94.19 145 SER A CA 1
ATOM 1167 C C . SER A 1 145 ? -2.230 -10.841 -5.711 1.00 94.19 145 SER A C 1
ATOM 1169 O O . SER A 1 145 ? -2.528 -12.011 -5.909 1.00 94.19 145 SER A O 1
ATOM 1171 N N . THR A 1 146 ? -1.344 -10.192 -6.473 1.00 94.69 146 THR A N 1
ATOM 1172 C CA . THR A 1 146 ? -0.670 -10.816 -7.625 1.00 94.69 146 THR A CA 1
ATOM 1173 C C . THR A 1 146 ? 0.663 -11.477 -7.288 1.00 94.69 146 THR A C 1
ATOM 1175 O O . THR A 1 146 ? 1.027 -12.452 -7.930 1.00 94.69 146 THR A O 1
ATOM 1178 N N . GLN A 1 147 ? 1.415 -10.921 -6.336 1.00 94.81 147 GLN A N 1
ATOM 1179 C CA . GLN A 1 147 ? 2.812 -11.278 -6.058 1.00 94.81 147 GLN A CA 1
ATOM 1180 C C . GLN A 1 147 ? 3.068 -11.601 -4.579 1.00 94.81 147 GLN A C 1
ATOM 1182 O O . GLN A 1 147 ? 4.176 -11.992 -4.230 1.00 94.81 147 GLN A O 1
ATOM 1187 N N . GLY A 1 148 ? 2.066 -11.452 -3.708 1.00 94.19 148 GLY A N 1
ATOM 1188 C CA . GLY A 1 148 ? 2.178 -11.749 -2.283 1.00 94.19 148 GLY A CA 1
ATOM 1189 C C . GLY A 1 148 ? 2.699 -10.592 -1.430 1.00 94.19 148 GLY A C 1
ATOM 1190 O O . GLY A 1 148 ? 2.887 -9.465 -1.891 1.00 94.19 148 GLY A O 1
ATOM 1191 N N . VAL A 1 149 ? 2.892 -10.877 -0.146 1.00 94.81 149 VAL A N 1
ATOM 1192 C CA . VAL A 1 149 ? 3.394 -9.923 0.853 1.00 94.81 149 VAL A CA 1
ATOM 1193 C C . VAL A 1 149 ? 4.901 -9.708 0.664 1.00 94.81 149 VAL A C 1
ATOM 1195 O O . VAL A 1 149 ? 5.607 -10.630 0.273 1.00 94.81 149 VAL A O 1
ATOM 1198 N N . PHE A 1 150 ? 5.389 -8.495 0.933 1.00 93.81 150 PHE A N 1
ATOM 1199 C CA . PHE A 1 150 ? 6.772 -8.055 0.690 1.00 93.81 150 PHE A CA 1
ATOM 1200 C C . PHE A 1 150 ? 7.213 -8.095 -0.783 1.00 93.81 150 PHE A C 1
ATOM 1202 O O . PHE A 1 150 ? 8.403 -8.121 -1.099 1.00 93.81 150 PHE A O 1
ATOM 1209 N N . SER A 1 151 ? 6.257 -8.050 -1.709 1.00 94.06 151 SER A N 1
ATOM 1210 C CA . SER A 1 151 ? 6.545 -7.964 -3.138 1.00 94.06 151 SER A CA 1
ATOM 1211 C C . SER A 1 151 ? 6.960 -6.552 -3.563 1.00 94.06 151 SER A C 1
ATOM 1213 O O . SER A 1 151 ? 6.469 -5.538 -3.056 1.00 94.06 151 SER A O 1
ATOM 1215 N N . PHE A 1 152 ? 7.868 -6.478 -4.539 1.00 93.62 152 PHE A N 1
ATOM 1216 C CA . PHE A 1 152 ? 8.308 -5.222 -5.143 1.00 93.62 152 PHE A CA 1
ATOM 1217 C C . PHE A 1 152 ? 7.598 -4.985 -6.476 1.00 93.62 152 PHE A C 1
ATOM 1219 O O . PHE A 1 152 ? 7.372 -5.929 -7.232 1.00 93.62 152 PHE A O 1
ATOM 1226 N N . PRO A 1 153 ? 7.265 -3.727 -6.818 1.00 90.50 153 PRO A N 1
ATOM 1227 C CA . PRO A 1 153 ? 6.715 -3.431 -8.131 1.00 90.50 153 PRO A CA 1
ATOM 1228 C C . PRO A 1 153 ? 7.714 -3.841 -9.218 1.00 90.50 153 PRO A C 1
ATOM 1230 O O . PRO A 1 153 ? 8.887 -3.471 -9.160 1.00 90.50 153 PRO A O 1
ATOM 1233 N N . THR A 1 154 ? 7.243 -4.569 -10.230 1.00 85.44 154 THR A N 1
ATOM 1234 C CA . THR A 1 154 ? 8.078 -4.938 -11.374 1.00 85.44 154 THR A CA 1
ATOM 1235 C C . THR A 1 154 ? 8.542 -3.684 -12.106 1.00 85.44 154 THR A C 1
ATOM 1237 O O . THR A 1 154 ? 7.746 -2.800 -12.447 1.00 85.44 154 THR A O 1
ATOM 1240 N N . LEU A 1 155 ? 9.852 -3.594 -12.338 1.00 80.50 155 LEU A N 1
ATOM 1241 C CA . LEU A 1 155 ? 10.416 -2.554 -13.185 1.00 80.50 155 LEU A CA 1
ATOM 1242 C C . LEU A 1 155 ? 9.847 -2.739 -14.588 1.00 80.50 155 LEU A C 1
ATOM 1244 O O . LEU A 1 155 ? 9.839 -3.846 -15.126 1.00 80.50 155 LEU A O 1
ATOM 1248 N N . ARG A 1 156 ? 9.334 -1.655 -15.173 1.00 78.00 156 ARG A N 1
ATOM 1249 C CA . ARG A 1 156 ? 8.920 -1.693 -16.573 1.00 78.00 156 ARG A CA 1
ATOM 1250 C C . ARG A 1 156 ? 10.184 -1.926 -17.396 1.00 78.00 156 ARG A C 1
ATOM 1252 O O . ARG A 1 156 ? 11.076 -1.080 -17.302 1.00 78.00 156 ARG A O 1
ATOM 1259 N N . PRO A 1 157 ? 10.283 -3.026 -18.162 1.00 77.25 157 PRO A N 1
ATOM 1260 C CA . PRO A 1 157 ? 11.399 -3.179 -19.075 1.00 77.25 157 PRO A CA 1
ATOM 1261 C C . PRO A 1 157 ? 11.415 -1.957 -19.998 1.00 77.25 157 PRO A C 1
ATOM 1263 O O . PRO A 1 157 ? 10.359 -1.463 -20.412 1.00 77.25 157 PRO A O 1
ATOM 1266 N N . GLY A 1 158 ? 12.608 -1.412 -20.235 1.00 82.62 158 GLY A N 1
ATOM 1267 C CA . GLY A 1 158 ? 12.785 -0.304 -21.168 1.00 82.62 158 GLY A CA 1
ATOM 1268 C C . GLY A 1 158 ? 12.332 -0.689 -22.577 1.00 82.62 158 GLY A C 1
ATOM 1269 O O . GLY A 1 158 ? 11.986 -1.840 -22.849 1.00 82.62 158 GLY A O 1
ATOM 1270 N N . ARG A 1 159 ? 12.347 0.274 -23.505 1.00 86.25 159 ARG A N 1
ATOM 1271 C CA . ARG A 1 159 ? 12.182 -0.081 -24.919 1.00 86.25 159 ARG A CA 1
ATOM 1272 C C . ARG A 1 159 ? 13.314 -1.029 -25.310 1.00 86.25 159 ARG A C 1
ATOM 1274 O O . ARG A 1 159 ? 14.478 -0.710 -25.086 1.00 86.25 159 ARG A O 1
ATOM 1281 N N . HIS A 1 160 ? 12.953 -2.172 -25.880 1.00 87.12 160 HIS A N 1
ATOM 1282 C CA . HIS A 1 160 ? 13.921 -3.071 -26.487 1.00 87.12 160 HIS A CA 1
ATOM 1283 C C . HIS A 1 160 ? 14.575 -2.345 -27.670 1.00 87.12 160 HIS A C 1
ATOM 1285 O O . HIS A 1 160 ? 13.873 -1.737 -28.482 1.00 87.12 160 HIS A O 1
ATOM 1291 N N . LEU A 1 161 ? 15.904 -2.375 -27.750 1.00 90.00 161 LEU A N 1
ATOM 1292 C CA . LEU A 1 161 ? 16.627 -1.918 -28.937 1.00 90.00 161 LEU A CA 1
ATOM 1293 C C . LEU A 1 161 ? 16.406 -2.947 -30.044 1.00 90.00 161 LEU A C 1
ATOM 1295 O O . LEU A 1 161 ? 16.556 -4.138 -29.806 1.00 90.00 161 LEU A O 1
ATOM 1299 N N . THR A 1 162 ? 16.010 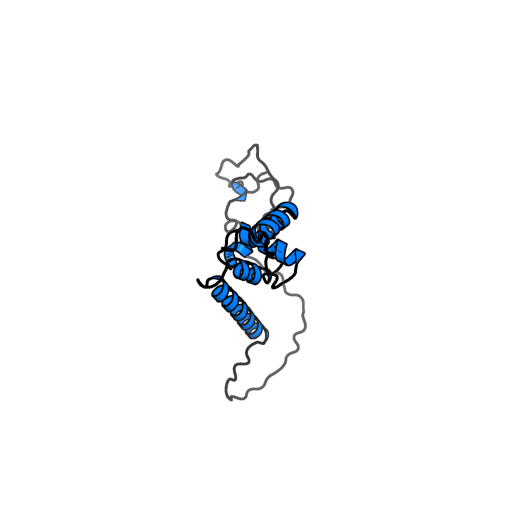-2.519 -31.236 1.00 94.19 162 THR A N 1
ATOM 1300 C CA . THR A 1 162 ? 15.860 -3.431 -32.375 1.00 94.19 162 THR A CA 1
ATOM 1301 C C . THR A 1 162 ? 17.210 -4.038 -32.748 1.00 94.19 162 THR A C 1
ATOM 1303 O O . THR A 1 162 ? 18.219 -3.330 -32.751 1.00 94.19 162 THR A O 1
ATOM 1306 N N . ASP A 1 163 ? 17.226 -5.326 -33.096 1.00 94.25 163 ASP A N 1
ATOM 1307 C CA . ASP A 1 163 ? 18.460 -6.047 -33.446 1.00 94.25 163 ASP A CA 1
ATOM 1308 C C . ASP A 1 163 ? 19.203 -5.381 -34.610 1.00 94.25 163 ASP A C 1
ATOM 1310 O O . ASP A 1 163 ? 20.429 -5.333 -34.620 1.00 94.25 163 ASP A O 1
ATOM 1314 N N . GLU A 1 164 ? 18.464 -4.768 -35.538 1.00 94.62 164 GLU A N 1
ATOM 1315 C CA . GLU A 1 164 ? 19.014 -3.942 -36.613 1.00 94.62 164 GLU A CA 1
ATOM 1316 C C . GLU A 1 164 ? 19.855 -2.779 -36.071 1.00 94.62 164 GLU A C 1
ATOM 1318 O O . GLU A 1 164 ? 20.993 -2.581 -36.485 1.00 94.62 164 GLU A O 1
ATOM 1323 N N . THR A 1 165 ? 19.342 -2.037 -35.087 1.00 92.38 165 THR A N 1
ATOM 1324 C CA . THR A 1 165 ? 20.070 -0.922 -34.466 1.00 92.38 165 THR A CA 1
ATOM 1325 C C . THR A 1 165 ? 21.310 -1.418 -33.733 1.00 92.38 165 THR A C 1
ATOM 1327 O O . THR A 1 165 ? 22.365 -0.795 -33.829 1.00 92.38 165 THR A O 1
ATOM 1330 N N . VAL A 1 166 ? 21.209 -2.556 -33.039 1.00 94.25 166 VAL A N 1
ATOM 1331 C CA . VAL A 1 166 ? 22.357 -3.190 -32.375 1.00 94.25 166 VAL A CA 1
ATOM 1332 C C . VAL A 1 166 ? 23.418 -3.588 -33.404 1.00 94.25 166 VAL A C 1
ATOM 1334 O O . VAL A 1 166 ? 24.603 -3.338 -33.186 1.00 94.25 166 VAL A O 1
ATOM 1337 N N . SER A 1 167 ? 23.001 -4.152 -34.539 1.00 93.38 167 SER A N 1
ATOM 1338 C CA . SER A 1 167 ? 23.888 -4.548 -35.633 1.00 93.38 167 SER A CA 1
ATOM 1339 C C . SER A 1 167 ? 24.567 -3.346 -36.288 1.00 93.38 167 SER A C 1
ATOM 1341 O O . SER A 1 167 ? 25.771 -3.381 -36.523 1.00 93.38 167 SER A O 1
ATOM 1343 N N . THR A 1 168 ? 23.835 -2.257 -36.529 1.00 93.81 168 THR A N 1
ATOM 1344 C CA . THR A 1 168 ? 24.390 -1.016 -37.091 1.00 93.81 168 THR A CA 1
ATOM 1345 C C . THR A 1 168 ? 25.424 -0.393 -36.160 1.00 93.81 168 THR A C 1
ATOM 1347 O O . THR A 1 168 ? 26.511 -0.029 -36.602 1.00 93.81 168 THR A O 1
ATOM 1350 N N . VAL A 1 169 ? 25.126 -0.311 -34.859 1.00 93.06 169 VAL A N 1
ATOM 1351 C CA . VAL A 1 169 ? 26.076 0.204 -33.862 1.00 93.06 169 VAL A CA 1
ATOM 1352 C C . VAL A 1 169 ? 27.321 -0.679 -33.803 1.00 93.06 169 VAL A C 1
ATOM 1354 O O . VAL A 1 169 ? 28.435 -0.163 -33.808 1.00 93.06 169 VAL A O 1
ATOM 1357 N N . ARG A 1 170 ? 27.150 -2.005 -33.799 1.00 92.56 170 ARG A N 1
ATOM 1358 C CA . ARG A 1 170 ? 28.272 -2.949 -33.804 1.00 92.56 170 ARG A CA 1
ATOM 1359 C C . ARG A 1 170 ? 29.146 -2.770 -35.049 1.00 92.56 170 ARG A C 1
ATOM 1361 O O . ARG A 1 170 ? 30.348 -2.567 -34.915 1.00 92.56 170 ARG A O 1
ATOM 1368 N N . SER A 1 171 ? 28.530 -2.732 -36.231 1.00 90.81 171 SER A N 1
ATOM 1369 C CA . SER A 1 171 ? 29.227 -2.520 -37.502 1.00 90.81 171 SER A CA 1
ATOM 1370 C C . SER A 1 171 ? 29.980 -1.191 -37.546 1.00 90.81 171 SER A C 1
ATOM 1372 O O . SER A 1 171 ? 31.068 -1.144 -38.106 1.00 90.81 171 SER A O 1
ATOM 1374 N N . PHE A 1 172 ? 29.434 -0.119 -36.964 1.00 89.69 172 PHE A N 1
ATOM 1375 C CA . PHE A 1 172 ? 30.110 1.177 -36.903 1.00 89.69 172 PHE A CA 1
ATOM 1376 C C . PHE A 1 172 ? 31.420 1.109 -36.100 1.00 89.69 172 PHE A C 1
ATOM 1378 O O . PHE A 1 172 ? 32.435 1.636 -36.540 1.00 89.69 172 PHE A O 1
ATOM 1385 N N . TYR A 1 173 ? 31.425 0.441 -34.941 1.00 88.19 173 TYR A N 1
ATOM 1386 C CA . TYR A 1 173 ? 32.622 0.344 -34.091 1.00 88.19 173 TYR A CA 1
ATOM 1387 C C . TYR A 1 173 ? 33.628 -0.729 -34.538 1.00 88.19 173 TYR A C 1
ATOM 1389 O O . TYR A 1 173 ? 34.802 -0.658 -34.164 1.00 88.19 173 TYR A O 1
ATOM 1397 N N . GLU A 1 174 ? 33.184 -1.715 -35.317 1.00 86.81 174 GLU A N 1
ATOM 1398 C CA . GLU A 1 174 ? 34.028 -2.774 -35.882 1.00 86.81 174 GLU A CA 1
ATOM 1399 C C . GLU A 1 174 ? 34.636 -2.399 -37.243 1.00 86.81 174 GLU A C 1
ATOM 1401 O O . GLU A 1 174 ? 35.595 -3.040 -37.676 1.00 86.81 174 GLU A O 1
ATOM 1406 N N . ASP A 1 175 ? 34.148 -1.343 -37.904 1.00 82.69 175 ASP A N 1
ATOM 1407 C CA . ASP A 1 175 ? 34.744 -0.863 -39.150 1.00 82.69 175 ASP A CA 1
ATOM 1408 C C . ASP A 1 175 ? 36.137 -0.264 -38.876 1.00 82.69 175 ASP A C 1
ATOM 1410 O O . ASP A 1 175 ? 36.308 0.843 -38.355 1.00 82.69 175 ASP A O 1
ATOM 1414 N N . SER A 1 176 ? 37.168 -1.018 -39.260 1.00 63.72 176 SER A N 1
ATOM 1415 C CA . SER A 1 176 ? 38.592 -0.683 -39.119 1.00 63.72 176 SER A CA 1
ATOM 1416 C C . SER A 1 176 ? 39.009 0.641 -39.773 1.00 63.72 176 SER A C 1
ATOM 1418 O O . SER A 1 176 ? 40.114 1.115 -39.532 1.00 63.72 176 SER A O 1
ATOM 1420 N N . ARG A 1 177 ? 38.138 1.270 -40.572 1.00 64.62 177 ARG A N 1
ATOM 1421 C CA . ARG A 1 177 ? 38.363 2.598 -41.165 1.00 64.62 177 ARG A CA 1
ATOM 1422 C C . ARG A 1 177 ? 38.220 3.753 -40.171 1.00 64.62 177 ARG A C 1
ATOM 1424 O O . ARG A 1 177 ? 38.713 4.844 -40.453 1.00 64.62 177 ARG A O 1
ATOM 1431 N N . ILE A 1 178 ? 37.556 3.527 -39.035 1.00 60.81 178 ILE A N 1
ATOM 1432 C CA . ILE A 1 178 ? 37.275 4.554 -38.018 1.00 60.81 178 ILE A CA 1
ATOM 1433 C C . ILE A 1 178 ? 38.322 4.537 -36.886 1.00 60.81 178 ILE A C 1
ATOM 1435 O O . ILE A 1 178 ? 38.522 5.549 -36.220 1.00 60.81 178 ILE A O 1
ATOM 1439 N N . ARG A 1 179 ? 39.068 3.435 -36.711 1.00 58.34 179 ARG A N 1
ATOM 1440 C CA . ARG A 1 179 ? 40.268 3.393 -35.854 1.00 58.34 179 ARG A CA 1
ATOM 1441 C C . ARG A 1 179 ? 41.470 3.974 -36.614 1.00 58.34 179 ARG A C 1
ATOM 1443 O O . ARG A 1 179 ? 42.195 3.230 -37.267 1.00 58.34 179 ARG A O 1
ATOM 1450 N N . LYS A 1 180 ? 41.661 5.291 -36.550 1.00 51.81 180 LYS A N 1
ATOM 1451 C CA . LYS A 1 180 ? 42.940 5.951 -36.860 1.00 51.81 180 LYS A CA 1
ATOM 1452 C C . LYS A 1 180 ? 43.580 6.463 -35.583 1.00 51.81 180 LYS A C 1
ATOM 1454 O O . LYS A 1 180 ? 42.822 6.989 -34.741 1.00 51.81 180 LYS A O 1
#

Foldseek 3Di:
DAPPDDVPDPPPDDPAWDFADPVVCVLAVPDDRPHTHHPVVNPDDCVVRDDPDDDDDDPDDDDPDDDDDDDDDDDPPPPDPVVVVVVVVVVVLVVLLVQLPDPPRDLQNVLLSLLPDDLPDDLVRSCVSSVHDSVSNVSSSVQCVVPNHSDTPDDDDDPDDPVVNVVVVVCVVPPPVVVD

pLDDT: mean 77.29, std 19.0, range [36.88, 96.56]

Organism: NCBI:txid471704

Sequence (180 aa):
ANPFKLSEEKGHIGRDLRRPSLVLCRKIPWMDEKHMICSKCRKLDVEHFTVPKFLPPEDDISTEEYRSDSSEDEAVTIENPVTLRQTQLEEMVGNLKLKFSDSKTTRAERLCILTIAPSSWSERKFAKEFGTSRRMAKVAKRLASTQGVFSFPTLRPGRHLTDETVSTVRSFYEDSRIRK